Protein AF-A0A821DEU3-F1 (afdb_monomer)

Structure (mmCIF, N/CA/C/O backbone):
data_AF-A0A821DEU3-F1
#
_entry.id   AF-A0A821DEU3-F1
#
loop_
_atom_site.group_PDB
_atom_site.id
_atom_site.type_symbol
_atom_site.label_atom_id
_atom_site.label_alt_id
_atom_site.label_comp_id
_atom_site.label_asym_id
_atom_site.label_entity_id
_atom_site.label_seq_id
_atom_site.pdbx_PDB_ins_code
_atom_site.Cartn_x
_atom_site.Cartn_y
_atom_site.Cartn_z
_atom_site.occupancy
_atom_site.B_iso_or_equiv
_atom_site.auth_seq_id
_atom_site.auth_comp_id
_atom_site.auth_asym_id
_atom_site.auth_atom_id
_atom_site.pdbx_PDB_model_num
ATOM 1 N N . VAL A 1 1 ? -3.901 -12.736 -11.900 1.00 79.69 1 VAL A N 1
ATOM 2 C CA . VAL A 1 1 ? -3.240 -11.953 -10.824 1.00 79.69 1 VAL A CA 1
ATOM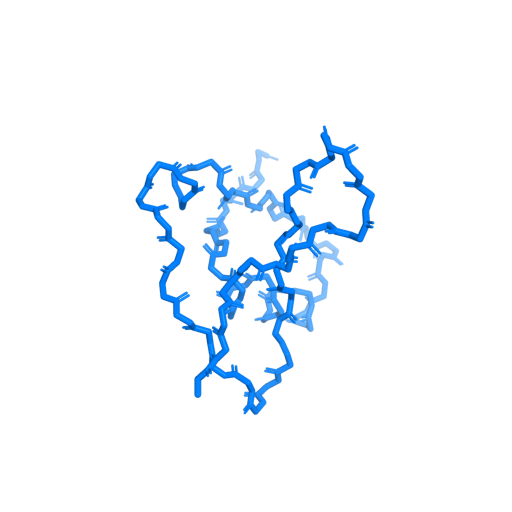 3 C C . VAL A 1 1 ? -2.537 -10.769 -11.487 1.00 79.69 1 VAL A C 1
ATOM 5 O O . VAL A 1 1 ? -2.160 -10.916 -12.643 1.00 79.69 1 VAL A O 1
ATOM 8 N N . ARG A 1 2 ? -2.468 -9.586 -10.862 1.00 88.81 2 ARG A N 1
ATOM 9 C CA . ARG A 1 2 ? -1.794 -8.390 -11.417 1.00 88.81 2 ARG A CA 1
ATOM 10 C C . ARG A 1 2 ? -0.556 -8.029 -10.594 1.00 88.81 2 ARG A C 1
ATOM 12 O O . ARG A 1 2 ? -0.546 -8.267 -9.394 1.00 88.81 2 ARG A O 1
ATOM 19 N N . SER A 1 3 ? 0.437 -7.375 -11.196 1.00 91.94 3 SER A N 1
ATOM 20 C CA . SER A 1 3 ? 1.531 -6.779 -10.416 1.00 91.94 3 SER A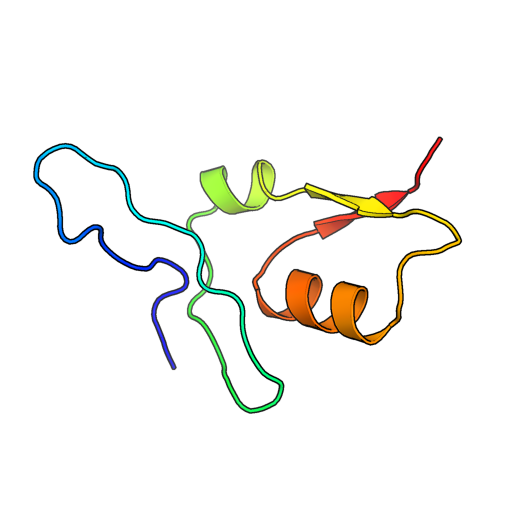 CA 1
ATOM 21 C C . SER A 1 3 ? 0.983 -5.734 -9.437 1.00 91.94 3 SER A C 1
ATOM 23 O O . SER A 1 3 ? 0.127 -4.917 -9.808 1.00 91.94 3 SER A O 1
ATOM 25 N N . GLY A 1 4 ? 1.481 -5.756 -8.198 1.00 92.62 4 GLY A N 1
ATOM 26 C CA . GLY A 1 4 ? 1.185 -4.744 -7.180 1.00 92.62 4 GLY A CA 1
ATOM 27 C C . GLY A 1 4 ? 1.785 -3.368 -7.494 1.00 92.62 4 GLY A C 1
ATOM 28 O O . GLY A 1 4 ? 1.416 -2.382 -6.859 1.00 92.62 4 GLY A O 1
ATOM 29 N N . LEU A 1 5 ? 2.673 -3.287 -8.490 1.00 93.38 5 LEU A N 1
ATOM 30 C CA . LEU A 1 5 ? 3.267 -2.049 -8.982 1.00 93.38 5 LEU A CA 1
ATOM 31 C C . LEU A 1 5 ? 2.774 -1.734 -10.400 1.00 93.38 5 LEU A C 1
ATOM 33 O O . LEU A 1 5 ? 2.572 -2.621 -11.234 1.00 93.38 5 LEU A O 1
ATOM 37 N N . ILE A 1 6 ? 2.575 -0.449 -10.672 1.00 94.38 6 ILE A N 1
ATOM 38 C CA . ILE A 1 6 ? 2.286 0.093 -11.996 1.00 94.38 6 ILE A CA 1
ATOM 39 C C . ILE A 1 6 ? 3.563 0.788 -12.478 1.00 94.38 6 ILE A C 1
ATOM 41 O O . ILE A 1 6 ? 3.972 1.764 -11.844 1.00 94.38 6 ILE A O 1
ATOM 45 N N . PRO A 1 7 ? 4.220 0.302 -13.547 1.00 94.81 7 PRO A N 1
ATOM 46 C CA . PRO A 1 7 ? 5.397 0.967 -14.091 1.00 94.81 7 PRO A CA 1
ATOM 47 C C . PRO A 1 7 ? 5.040 2.377 -14.569 1.00 94.81 7 PRO A C 1
ATOM 49 O O . PRO A 1 7 ? 3.946 2.608 -15.089 1.00 94.81 7 PRO A O 1
ATOM 52 N N . SER A 1 8 ? 5.961 3.317 -14.370 1.00 96.44 8 SER A N 1
ATOM 53 C CA . SER A 1 8 ? 5.819 4.666 -14.911 1.00 96.44 8 SER A CA 1
ATOM 54 C C . SER A 1 8 ? 5.933 4.647 -16.435 1.00 96.44 8 SER A C 1
ATOM 56 O O . SER A 1 8 ? 6.707 3.872 -16.993 1.00 96.44 8 SER A O 1
ATOM 58 N N . LEU A 1 9 ? 5.191 5.535 -17.097 1.00 96.69 9 LEU A N 1
ATOM 59 C CA . LEU A 1 9 ? 5.338 5.799 -18.532 1.00 96.69 9 LEU A CA 1
ATOM 60 C C . LEU A 1 9 ? 6.454 6.814 -18.834 1.00 96.69 9 LEU A C 1
ATOM 62 O O . LEU A 1 9 ? 6.838 6.976 -19.987 1.00 96.69 9 LEU A O 1
ATOM 66 N N . PHE A 1 10 ? 6.970 7.497 -17.810 1.00 96.75 10 PHE A N 1
ATOM 67 C CA . PHE A 1 10 ? 8.037 8.488 -17.928 1.00 96.75 10 PHE A CA 1
ATOM 68 C C . PHE A 1 10 ? 9.384 7.900 -17.510 1.00 96.75 10 PHE A C 1
ATOM 70 O O . PHE A 1 10 ? 9.486 7.228 -16.478 1.00 96.75 10 PHE A O 1
ATOM 77 N N . THR A 1 11 ? 10.426 8.211 -18.279 1.00 96.38 11 THR A N 1
ATOM 78 C CA . THR A 1 11 ? 11.811 7.834 -17.979 1.00 96.38 11 THR A CA 1
ATOM 79 C C . THR A 1 11 ? 12.242 8.361 -16.610 1.00 96.38 11 THR A C 1
ATOM 81 O O . THR A 1 11 ? 11.942 9.499 -16.258 1.00 96.38 11 THR A O 1
ATOM 84 N N . ASN A 1 12 ? 12.973 7.541 -15.847 1.00 95.19 12 ASN A N 1
ATOM 85 C CA . ASN A 1 12 ? 13.502 7.865 -14.513 1.00 95.19 12 ASN A CA 1
ATOM 86 C C . ASN A 1 12 ? 12.447 8.202 -13.443 1.00 95.19 12 ASN A C 1
ATOM 88 O O . ASN A 1 12 ? 12.794 8.707 -12.377 1.00 95.19 12 ASN A O 1
ATOM 92 N N . VAL A 1 13 ? 11.171 7.894 -13.684 1.00 97.38 13 VAL A N 1
ATOM 93 C CA . VAL A 1 13 ? 10.107 8.047 -12.686 1.00 97.38 13 VAL A CA 1
ATOM 94 C C . VAL A 1 13 ? 9.779 6.673 -12.085 1.00 97.38 13 VAL A C 1
ATOM 96 O O . VAL A 1 13 ? 9.575 5.714 -12.835 1.00 97.38 13 VAL A O 1
ATOM 99 N N . PRO A 1 14 ? 9.738 6.531 -10.745 1.00 94.62 14 PRO A N 1
ATOM 100 C CA . PRO A 1 14 ? 9.496 5.245 -10.099 1.00 94.62 14 PRO A CA 1
ATOM 101 C C . PRO A 1 14 ? 8.066 4.725 -10.341 1.00 94.62 14 PRO A C 1
ATOM 103 O O . PRO A 1 14 ? 7.153 5.503 -10.630 1.00 94.62 14 PRO A O 1
ATOM 106 N N . PRO A 1 15 ? 7.839 3.407 -10.196 1.00 94.50 15 PRO A N 1
ATOM 107 C CA . PRO A 1 15 ? 6.505 2.831 -10.287 1.00 94.50 15 PRO A CA 1
ATOM 108 C C . PRO A 1 15 ? 5.596 3.298 -9.142 1.00 94.50 15 PRO A C 1
ATOM 110 O O . PRO A 1 15 ? 6.054 3.631 -8.049 1.00 94.50 15 PRO A O 1
ATOM 113 N N . THR A 1 16 ? 4.286 3.242 -9.370 1.00 94.31 16 THR A N 1
ATOM 114 C CA . THR A 1 16 ? 3.260 3.548 -8.360 1.00 94.31 16 THR A CA 1
ATOM 115 C C . THR A 1 16 ? 2.612 2.275 -7.817 1.00 94.31 16 THR A C 1
ATOM 117 O O . THR A 1 16 ? 2.661 1.217 -8.445 1.00 94.31 16 THR A O 1
ATOM 120 N N . VAL A 1 17 ? 2.004 2.348 -6.631 1.00 93.44 17 VAL A N 1
ATOM 121 C CA . VAL A 1 17 ? 1.269 1.214 -6.048 1.00 93.44 17 VAL A CA 1
ATOM 122 C C . VAL A 1 17 ? -0.079 1.054 -6.746 1.00 93.44 17 VAL A C 1
ATOM 124 O O . VAL A 1 17 ? -0.820 2.019 -6.931 1.00 93.44 17 VAL A O 1
ATOM 127 N N . ARG A 1 18 ? -0.431 -0.182 -7.102 1.00 93.50 18 ARG A N 1
ATOM 128 C CA . ARG A 1 18 ? -1.743 -0.507 -7.660 1.00 93.50 18 ARG A CA 1
ATOM 129 C C . ARG A 1 18 ? -2.781 -0.652 -6.553 1.00 93.50 18 ARG A C 1
ATOM 131 O O . ARG A 1 18 ? -2.711 -1.589 -5.761 1.00 93.50 18 ARG A O 1
ATOM 138 N N . PHE A 1 19 ? -3.809 0.193 -6.583 1.00 93.25 19 PHE A N 1
ATOM 139 C CA . PHE A 1 19 ? -5.007 -0.032 -5.780 1.00 93.25 19 PHE A CA 1
ATOM 140 C C . PHE A 1 19 ? -5.942 -1.052 -6.432 1.00 93.25 19 PHE A C 1
ATOM 142 O O . PHE A 1 19 ? -6.172 -1.015 -7.641 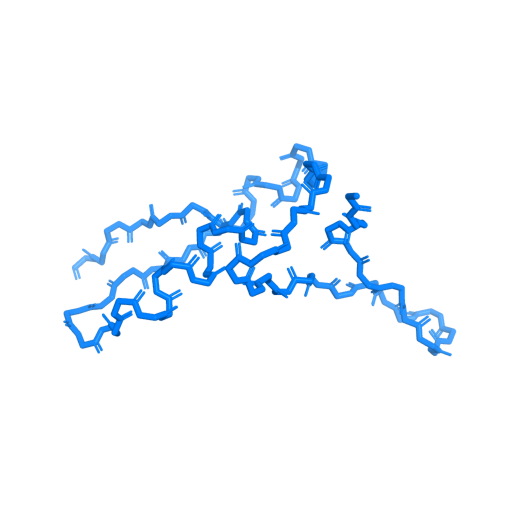1.00 93.25 19 PHE A O 1
ATOM 149 N N . CYS A 1 20 ? -6.463 -1.974 -5.625 1.00 90.06 20 CYS A N 1
ATOM 150 C CA . CYS A 1 20 ? -7.250 -3.111 -6.093 1.00 90.06 20 CYS A CA 1
ATOM 151 C C . CYS A 1 20 ? -8.741 -2.936 -5.815 1.00 90.06 20 CYS A C 1
ATOM 153 O O . CYS A 1 20 ? -9.166 -2.685 -4.678 1.00 90.06 20 CYS A O 1
ATOM 155 N N . THR A 1 21 ? -9.547 -3.168 -6.850 1.00 89.62 21 THR A N 1
ATOM 156 C CA . THR A 1 21 ? -10.988 -3.388 -6.692 1.00 89.62 21 THR A CA 1
ATOM 157 C C . THR A 1 21 ? -11.260 -4.790 -6.134 1.00 89.62 21 THR A C 1
ATOM 159 O O . THR A 1 21 ? -10.356 -5.616 -6.020 1.00 89.62 21 THR A O 1
ATOM 162 N N . GLU A 1 22 ? -12.500 -5.060 -5.734 1.00 87.06 22 GLU A N 1
ATOM 163 C CA . GLU A 1 22 ? -12.883 -6.288 -5.021 1.00 87.06 22 GLU A CA 1
ATOM 164 C C . GLU A 1 22 ? -12.544 -7.585 -5.773 1.00 87.06 22 GLU A C 1
ATOM 166 O O . GLU A 1 22 ? -12.079 -8.549 -5.172 1.00 87.06 22 GLU A O 1
ATOM 171 N N . ASN A 1 23 ? -12.654 -7.569 -7.101 1.00 88.44 23 ASN A N 1
ATOM 172 C CA . ASN A 1 23 ? -12.408 -8.740 -7.947 1.00 88.44 23 ASN A CA 1
ATOM 173 C C . ASN A 1 23 ? -10.948 -8.862 -8.414 1.00 88.44 23 ASN A C 1
ATOM 175 O O . ASN A 1 23 ? -10.617 -9.718 -9.236 1.00 88.44 23 ASN A O 1
ATOM 179 N N . GLN A 1 24 ? -10.056 -7.993 -7.933 1.00 89.44 24 GLN A N 1
ATOM 180 C CA . GLN A 1 24 ? -8.660 -7.959 -8.352 1.00 89.44 24 GLN A CA 1
ATOM 181 C C . GLN A 1 24 ? -7.750 -8.541 -7.275 1.00 89.44 24 GLN A C 1
ATOM 183 O O . GLN A 1 24 ? -7.761 -8.124 -6.121 1.00 89.44 24 GLN A O 1
ATOM 188 N N . ARG A 1 25 ? -6.901 -9.485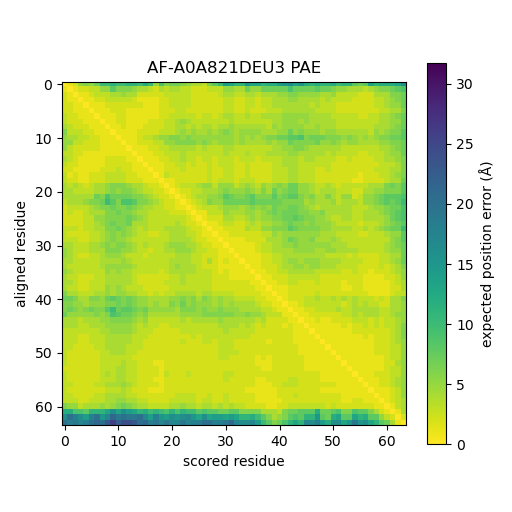 -7.688 1.00 88.38 25 ARG A N 1
ATOM 189 C CA . ARG A 1 25 ? -5.814 -10.024 -6.865 1.00 88.38 25 ARG A CA 1
ATOM 190 C C . ARG A 1 25 ? -4.486 -9.493 -7.377 1.00 88.38 25 ARG A C 1
ATOM 192 O O . ARG A 1 25 ? -4.218 -9.606 -8.580 1.00 88.38 25 ARG A O 1
ATOM 199 N N . ILE A 1 26 ? -3.665 -8.968 -6.473 1.00 90.50 26 ILE A N 1
ATOM 200 C CA . ILE A 1 26 ? -2.290 -8.576 -6.780 1.00 90.50 26 ILE A CA 1
ATOM 201 C C . ILE A 1 26 ? -1.276 -9.569 -6.245 1.00 90.50 26 ILE A C 1
ATOM 203 O O . ILE A 1 26 ? -1.501 -10.235 -5.235 1.00 90.50 26 ILE A O 1
ATOM 207 N N . GLU A 1 27 ? -0.153 -9.646 -6.943 1.00 90.62 27 GLU A N 1
ATOM 208 C CA . GLU A 1 27 ? 1.040 -10.308 -6.445 1.00 90.62 27 GLU A CA 1
ATOM 209 C C . GLU A 1 27 ? 1.543 -9.588 -5.189 1.00 90.62 27 GLU A C 1
ATOM 211 O O . GLU A 1 27 ? 1.435 -8.357 -5.094 1.00 90.62 27 GLU A O 1
ATOM 216 N N . PRO A 1 28 ? 2.094 -10.326 -4.212 1.00 86.00 28 PRO A N 1
ATOM 217 C CA . PRO A 1 28 ? 2.671 -9.718 -3.028 1.00 86.00 28 PRO A CA 1
ATOM 218 C C . PRO A 1 28 ? 3.756 -8.707 -3.402 1.00 86.00 28 PRO A C 1
ATOM 220 O O . PRO A 1 28 ? 4.706 -9.023 -4.114 1.00 86.00 28 PRO A O 1
ATOM 223 N N . LEU A 1 29 ? 3.640 -7.493 -2.867 1.00 90.00 29 LEU A N 1
ATOM 224 C CA . LEU A 1 29 ? 4.699 -6.500 -2.994 1.00 90.00 29 LEU A CA 1
ATOM 225 C C . LEU A 1 29 ? 5.995 -6.998 -2.322 1.00 90.00 29 LEU A C 1
ATOM 227 O O . LEU A 1 29 ? 5.924 -7.723 -1.320 1.00 90.00 29 LEU A O 1
ATOM 231 N N . PRO A 1 30 ? 7.175 -6.567 -2.804 1.00 89.81 30 PRO A N 1
ATOM 232 C CA . PRO A 1 30 ? 8.447 -6.841 -2.146 1.00 89.81 30 PRO A CA 1
ATOM 233 C C . PRO A 1 30 ? 8.405 -6.517 -0.649 1.00 89.81 30 PRO A C 1
ATOM 235 O O . PRO A 1 30 ? 7.851 -5.494 -0.232 1.00 89.81 30 PRO A O 1
ATOM 238 N N . LEU A 1 31 ? 9.009 -7.381 0.172 1.00 88.75 31 LEU A N 1
ATOM 239 C CA . LEU A 1 31 ? 8.963 -7.270 1.633 1.00 88.75 31 LEU A CA 1
ATOM 240 C C . LEU A 1 31 ? 9.387 -5.883 2.167 1.00 88.75 31 LEU A C 1
ATOM 242 O O . LEU A 1 31 ? 8.701 -5.385 3.065 1.00 88.75 31 LEU A O 1
ATOM 246 N N . PRO A 1 32 ? 10.438 -5.219 1.636 1.00 90.94 32 PRO A N 1
ATOM 247 C CA . PRO A 1 32 ? 10.799 -3.868 2.065 1.00 90.94 32 PRO A CA 1
ATOM 248 C C . PRO A 1 32 ? 9.672 -2.852 1.840 1.00 90.94 32 PRO A C 1
ATOM 250 O O . PRO A 1 32 ? 9.319 -2.117 2.760 1.00 90.94 32 PRO A O 1
ATOM 253 N N . LEU A 1 33 ? 9.022 -2.883 0.672 1.00 89.81 33 LEU A N 1
ATOM 254 C CA . LEU A 1 33 ? 7.902 -1.992 0.356 1.00 89.81 33 LEU A CA 1
ATOM 255 C C . LEU A 1 33 ? 6.699 -2.273 1.259 1.00 89.81 33 LEU A C 1
ATOM 257 O O . LEU A 1 33 ? 6.140 -1.352 1.848 1.00 89.81 33 LEU A O 1
ATOM 261 N N . ARG A 1 34 ? 6.355 -3.547 1.485 1.00 88.69 34 ARG A N 1
ATOM 262 C CA . ARG A 1 34 ? 5.277 -3.927 2.420 1.00 88.69 34 ARG A CA 1
ATOM 263 C C . ARG A 1 34 ? 5.506 -3.400 3.835 1.00 88.69 34 ARG A C 1
ATOM 265 O O . ARG A 1 34 ? 4.547 -3.123 4.551 1.00 88.69 34 ARG A O 1
ATOM 272 N N . LYS A 1 35 ? 6.762 -3.281 4.280 1.00 90.94 35 LYS A N 1
ATOM 273 C CA . LYS A 1 35 ? 7.079 -2.703 5.595 1.00 90.94 35 LYS A CA 1
ATOM 274 C C . LYS A 1 35 ? 6.771 -1.204 5.661 1.00 90.94 35 LYS A C 1
ATOM 276 O O . LYS A 1 35 ? 6.380 -0.747 6.736 1.00 90.94 35 LYS A O 1
ATOM 281 N N . MET A 1 36 ? 6.894 -0.499 4.539 1.00 93.12 36 MET A N 1
ATOM 282 C CA . MET A 1 36 ? 6.671 0.944 4.413 1.00 93.12 36 MET A CA 1
ATOM 283 C C . MET A 1 36 ? 5.197 1.310 4.194 1.00 93.12 36 MET A C 1
ATOM 285 O O . MET A 1 36 ? 4.771 2.377 4.621 1.00 93.12 36 MET A O 1
ATOM 289 N N . LEU A 1 37 ? 4.399 0.426 3.586 1.00 94.38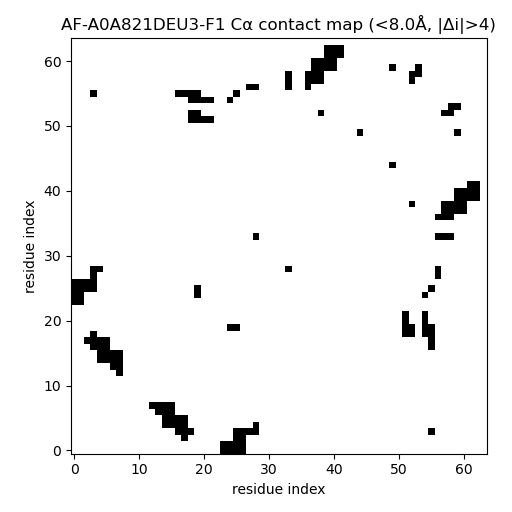 37 LEU A N 1
ATOM 290 C CA . LEU A 1 37 ? 2.976 0.664 3.321 1.00 94.38 37 LEU A CA 1
ATOM 291 C C . LEU A 1 37 ? 2.119 0.512 4.585 1.00 94.38 37 LEU A C 1
ATOM 293 O O . LEU A 1 37 ? 1.522 -0.535 4.851 1.00 94.38 37 LEU A O 1
ATOM 297 N N . LYS A 1 38 ? 2.063 1.584 5.373 1.00 94.88 38 LYS A N 1
ATOM 298 C CA . LYS A 1 38 ? 1.207 1.717 6.554 1.00 94.88 38 LYS A CA 1
ATOM 299 C C . LYS A 1 38 ? 0.108 2.740 6.275 1.00 94.88 38 LYS A C 1
ATOM 301 O O . LYS A 1 38 ? 0.382 3.790 5.707 1.00 94.88 38 LYS A O 1
ATOM 306 N N . TRP A 1 39 ? -1.117 2.443 6.693 1.00 94.62 39 TRP A N 1
ATOM 307 C CA . TRP A 1 39 ? -2.252 3.357 6.592 1.00 94.62 39 TRP A CA 1
ATOM 308 C C . TRP A 1 39 ? -2.759 3.713 7.989 1.00 94.62 39 TRP A C 1
ATOM 310 O O . TRP A 1 39 ? -3.278 2.840 8.690 1.00 94.62 39 TRP A O 1
ATOM 320 N N . LYS A 1 40 ? -2.595 4.977 8.402 1.00 93.56 40 LYS A N 1
ATOM 321 C CA . LYS A 1 40 ? -3.110 5.473 9.687 1.00 93.56 40 LYS A CA 1
ATOM 322 C C . LYS A 1 40 ? -4.626 5.599 9.603 1.00 93.56 40 LYS A C 1
ATOM 324 O O . LYS A 1 40 ? -5.152 6.326 8.765 1.00 93.56 40 LYS A O 1
ATOM 329 N N . MET A 1 41 ? -5.319 4.851 10.449 1.00 91.88 41 MET A N 1
ATOM 330 C CA . MET A 1 41 ? -6.774 4.848 10.489 1.00 91.88 41 MET A CA 1
ATOM 331 C C . MET A 1 41 ? -7.307 6.082 11.215 1.00 91.88 41 MET A C 1
ATOM 333 O O . MET A 1 41 ? -6.811 6.432 12.281 1.00 91.88 41 MET A O 1
ATOM 337 N N . SER A 1 42 ? -8.351 6.701 10.661 1.00 90.25 42 SER A N 1
ATOM 338 C CA . SER A 1 42 ? -9.161 7.710 11.353 1.00 90.25 42 SER A CA 1
ATOM 339 C C . SER A 1 42 ? -10.579 7.192 11.593 1.00 90.25 42 SER A C 1
ATOM 341 O O . SER A 1 42 ? -11.057 6.304 10.878 1.00 90.25 42 SER A O 1
ATOM 343 N N . THR A 1 43 ? -11.275 7.775 12.570 1.00 90.56 43 THR A N 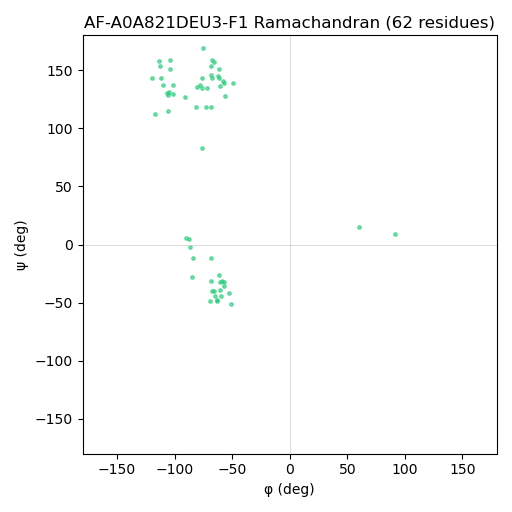1
ATOM 344 C CA . THR A 1 43 ? -12.6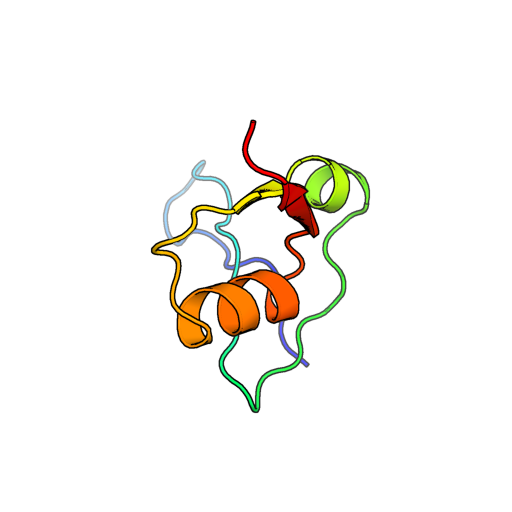82 7.457 12.879 1.00 90.56 43 THR A CA 1
ATOM 345 C C . THR A 1 43 ? -13.610 7.700 11.689 1.00 90.56 43 THR A C 1
ATOM 347 O O . TH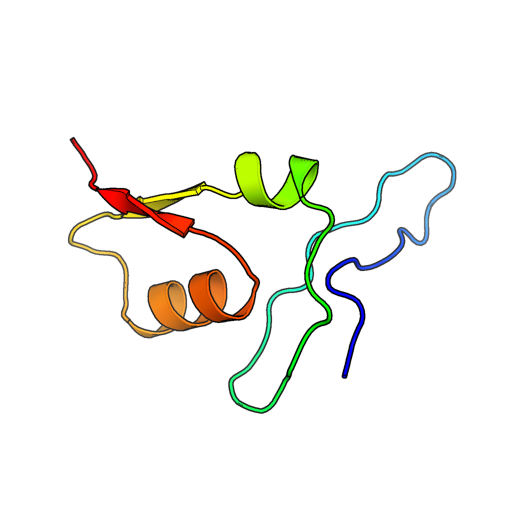R A 1 43 ? -14.570 6.961 11.497 1.00 90.56 43 THR A O 1
ATOM 350 N N . ILE A 1 44 ? -13.277 8.676 10.842 1.00 93.06 44 ILE A N 1
ATOM 351 C CA . ILE A 1 44 ? -14.047 9.031 9.645 1.00 93.06 44 ILE A CA 1
ATOM 352 C C . ILE A 1 44 ? -13.668 8.214 8.401 1.00 93.06 44 ILE A C 1
ATOM 354 O O . ILE A 1 44 ? -14.264 8.413 7.346 1.00 93.06 44 ILE A O 1
ATOM 358 N N . THR A 1 45 ? -12.679 7.311 8.473 1.00 92.00 45 THR A N 1
ATOM 359 C CA . THR A 1 45 ? -12.264 6.526 7.299 1.00 92.00 45 THR A CA 1
ATOM 360 C C . THR A 1 45 ? -13.373 5.537 6.903 1.00 92.00 45 THR A C 1
ATOM 362 O O . THR A 1 45 ? -13.668 4.619 7.677 1.00 92.00 45 THR A O 1
ATOM 365 N N . PRO A 1 46 ? -13.953 5.634 5.691 1.00 95.06 46 PRO A N 1
ATOM 366 C CA . PRO A 1 46 ? -15.019 4.734 5.258 1.00 95.06 46 PRO A CA 1
ATOM 367 C C . PRO A 1 46 ? -14.531 3.295 5.047 1.00 95.06 46 PRO A C 1
ATOM 369 O O . PRO A 1 46 ? -13.377 3.057 4.681 1.00 95.06 46 PRO A O 1
ATOM 372 N N . ASN A 1 47 ? -15.434 2.318 5.178 1.00 93.88 47 ASN A N 1
ATOM 373 C CA . ASN A 1 47 ? -15.103 0.901 4.963 1.00 93.88 47 ASN A CA 1
ATOM 374 C C . ASN A 1 47 ? -14.603 0.612 3.539 1.00 93.88 47 ASN A C 1
ATOM 376 O O . ASN A 1 47 ? -13.717 -0.221 3.364 1.00 93.88 47 ASN A O 1
ATOM 380 N N . VAL A 1 48 ? -15.092 1.336 2.526 1.00 94.00 48 VAL A N 1
ATOM 381 C CA . VAL A 1 48 ? -14.592 1.197 1.148 1.00 94.00 48 VAL A CA 1
ATOM 382 C C . VAL A 1 48 ? -13.102 1.532 1.040 1.00 94.00 48 VAL A C 1
ATOM 384 O O . VAL A 1 48 ? -12.364 0.808 0.372 1.00 94.00 48 VAL A O 1
ATOM 387 N N . VAL A 1 49 ? -12.636 2.559 1.760 1.00 93.94 49 VAL A N 1
ATOM 388 C CA . VAL A 1 49 ? -11.219 2.943 1.786 1.00 93.94 49 VAL A CA 1
ATOM 389 C C . VAL A 1 49 ? -10.406 1.885 2.522 1.00 93.94 49 VAL A C 1
ATOM 391 O O . VAL A 1 49 ? -9.424 1.403 1.964 1.00 93.94 49 VAL A O 1
ATOM 394 N N . LYS A 1 50 ? -10.851 1.451 3.714 1.00 93.69 50 LYS A N 1
ATOM 395 C CA . LYS A 1 50 ? -10.209 0.360 4.481 1.00 93.69 50 LYS A CA 1
ATOM 396 C C . LYS A 1 50 ? -9.993 -0.874 3.610 1.00 93.69 50 LYS A C 1
ATOM 398 O O . LYS A 1 50 ? -8.880 -1.372 3.480 1.00 93.69 50 LYS A O 1
ATOM 403 N N . ASN A 1 51 ? -11.055 -1.315 2.945 1.00 94.12 51 ASN A N 1
ATOM 404 C CA . ASN A 1 51 ? -11.027 -2.508 2.114 1.00 94.12 51 ASN A CA 1
ATOM 405 C C . ASN A 1 51 ? -10.102 -2.336 0.900 1.00 94.12 51 ASN A C 1
ATOM 407 O O . ASN A 1 51 ? -9.360 -3.258 0.557 1.00 94.12 51 ASN A O 1
ATOM 411 N N . ALA A 1 52 ? -10.109 -1.162 0.261 1.00 94.50 52 ALA A N 1
ATOM 412 C CA . ALA A 1 52 ? -9.231 -0.872 -0.867 1.00 94.50 52 ALA A CA 1
ATOM 413 C C . ALA A 1 52 ? -7.751 -0.896 -0.464 1.00 94.50 52 ALA A C 1
ATOM 415 O O . ALA A 1 52 ? -6.957 -1.572 -1.120 1.00 94.50 52 ALA A O 1
ATOM 416 N N . VAL A 1 53 ? -7.369 -0.224 0.626 1.00 94.25 53 VAL A N 1
ATOM 417 C CA . VAL A 1 53 ? -5.963 -0.176 1.060 1.00 94.25 53 VAL A CA 1
ATOM 418 C C . VAL A 1 53 ? -5.481 -1.555 1.526 1.00 94.25 53 VAL A C 1
ATOM 420 O O . VAL A 1 53 ? -4.393 -1.982 1.137 1.00 94.25 53 VAL A O 1
ATOM 423 N N . THR A 1 54 ? -6.310 -2.315 2.252 1.00 93.12 54 THR A N 1
ATOM 424 C CA . THR A 1 54 ? -5.963 -3.669 2.713 1.00 93.12 54 THR A CA 1
ATOM 425 C C . THR A 1 54 ? -5.747 -4.632 1.546 1.00 93.12 54 THR A C 1
ATOM 427 O O . THR A 1 54 ? -4.715 -5.301 1.494 1.00 93.12 54 THR A O 1
ATOM 430 N N . ARG A 1 55 ? -6.656 -4.668 0.558 1.00 92.94 55 ARG A N 1
ATOM 431 C CA . ARG A 1 55 ? -6.482 -5.506 -0.648 1.00 92.94 55 ARG A CA 1
ATOM 432 C C . ARG A 1 55 ? -5.249 -5.129 -1.468 1.00 92.94 55 ARG A C 1
ATOM 434 O O . ARG A 1 55 ? -4.694 -5.973 -2.162 1.00 92.94 55 ARG A O 1
ATOM 441 N N . SER A 1 56 ? -4.819 -3.876 -1.368 1.00 93.31 56 SER A N 1
ATOM 442 C CA . SER A 1 56 ? -3.655 -3.340 -2.082 1.00 93.31 56 SER A CA 1
ATOM 443 C C . SER A 1 56 ? -2.336 -3.553 -1.326 1.00 93.31 56 SER A C 1
ATOM 445 O O . SER A 1 56 ? -1.289 -3.088 -1.765 1.00 93.31 56 SER A O 1
ATOM 447 N N . GLY A 1 57 ? -2.366 -4.268 -0.195 1.00 92.12 57 GLY A N 1
ATOM 448 C CA . GLY A 1 57 ? -1.175 -4.668 0.554 1.00 92.12 57 GLY A CA 1
ATOM 449 C C . GLY A 1 57 ? -0.733 -3.700 1.654 1.00 92.12 57 GLY A C 1
ATOM 450 O O . GLY A 1 57 ? 0.340 -3.907 2.226 1.00 92.12 57 GLY A O 1
ATOM 451 N N . PHE A 1 58 ? -1.533 -2.678 1.982 1.00 94.38 58 PHE A N 1
ATOM 452 C CA . PHE A 1 58 ? -1.259 -1.791 3.114 1.00 94.38 58 PHE A CA 1
ATOM 453 C C . PHE A 1 58 ? -1.608 -2.470 4.438 1.00 94.38 58 PHE A C 1
ATOM 455 O O . PHE A 1 58 ? -2.620 -3.166 4.557 1.00 94.38 58 PHE A O 1
ATOM 462 N N . ARG A 1 59 ? -0.801 -2.208 5.470 1.00 93.50 59 ARG A N 1
ATOM 463 C CA . ARG A 1 59 ? -1.152 -2.546 6.853 1.00 93.50 59 ARG A CA 1
ATOM 464 C C . ARG A 1 59 ? -1.862 -1.371 7.505 1.00 93.50 59 ARG A C 1
ATOM 466 O O . ARG A 1 59 ? -1.330 -0.263 7.516 1.00 93.50 59 ARG A O 1
ATOM 473 N N . LEU A 1 60 ? -3.032 -1.626 8.075 1.00 94.06 60 LEU A N 1
ATOM 474 C CA . LEU A 1 60 ? -3.725 -0.639 8.892 1.00 94.06 60 LEU A CA 1
ATOM 475 C C . LEU A 1 60 ? -2.972 -0.473 10.216 1.00 94.06 60 LEU A C 1
ATOM 477 O O . LEU A 1 60 ? -2.576 -1.466 10.826 1.00 94.06 60 LEU A O 1
ATOM 481 N N . ILE A 1 61 ? -2.763 0.770 10.637 1.00 94.19 61 ILE A N 1
ATOM 482 C CA . ILE A 1 61 ? -2.224 1.107 11.957 1.00 94.19 61 ILE A CA 1
ATOM 483 C C . ILE A 1 61 ? -3.253 1.963 12.695 1.00 94.19 61 ILE A C 1
ATOM 485 O O . ILE A 1 61 ? -3.956 2.765 12.069 1.00 94.19 61 ILE A O 1
ATOM 489 N N . SER A 1 62 ? -3.372 1.765 14.008 1.00 84.06 62 SER A N 1
ATOM 490 C CA . SER A 1 62 ? -4.227 2.601 14.849 1.00 84.06 62 SER A CA 1
ATOM 491 C C . SER A 1 62 ? -3.798 4.063 14.734 1.00 84.06 62 SER A C 1
ATOM 493 O O . SER A 1 62 ? -2.606 4.366 14.634 1.00 84.06 62 SER A O 1
ATOM 495 N N . GLY A 1 63 ? -4.783 4.959 14.693 1.00 73.75 63 GLY A N 1
ATOM 496 C CA . GLY A 1 63 ? -4.531 6.360 14.988 1.00 73.75 63 GLY A CA 1
ATOM 497 C C . GLY A 1 63 ? -4.178 6.509 16.467 1.00 73.75 63 GLY A C 1
ATOM 498 O O . GLY A 1 63 ? -4.723 5.756 17.272 1.00 73.75 63 GLY A O 1
ATOM 499 N N . ASP A 1 64 ? -3.257 7.417 16.792 1.00 59.66 64 ASP A N 1
ATOM 500 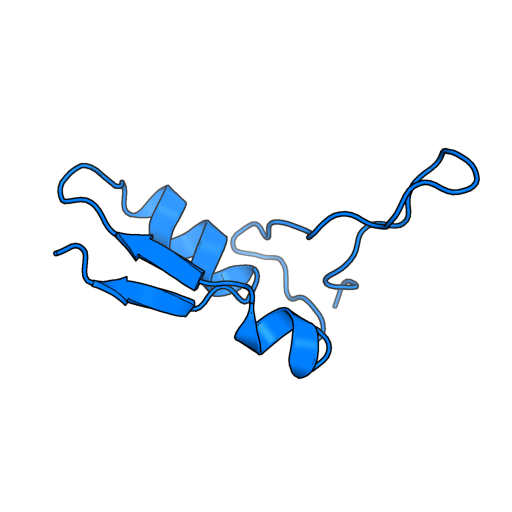C CA . ASP A 1 64 ? -3.135 7.943 18.159 1.00 59.66 64 ASP A CA 1
ATOM 501 C C . ASP A 1 64 ? -4.414 8.701 18.538 1.00 59.66 64 ASP A C 1
ATOM 503 O O . ASP A 1 64 ? -4.969 9.365 17.622 1.00 59.66 64 ASP A O 1
#

Solvent-accessible surface area (backbone atoms only — not comparable to full-atom values): 3954 Å² total; per-residue (Å²): 123,40,68,34,56,39,77,49,94,51,87,98,47,75,59,44,78,39,78,32,58,94,91,52,53,54,46,84,61,59,70,74,58,44,72,67,36,65,41,75,46,54,95,84,60,51,68,70,56,54,52,29,42,45,64,43,54,33,42,80,37,82,54,132

pLDDT: mean 91.47, std 5.57, range [59.66, 97.38]

Nearest PDB structures (foldseek):
  6zuj-assembly1_CCC  TM=7.870E-01  e=3.715E+00  Homo sapiens
  8skr-assembly1_C  TM=7.538E-01  e=6.055E+00  Homo sapiens

Foldseek 3Di:
DAAQWAQDPDPPDHTDGDFDDPPDAHDADPPVVLVVQEDEDDPPDDPVNVVRSVRSNHHYDYHD

Secondary structure (DSSP, 8-state):
-B-SEE--SSTTPPPEEPP--TT--BPPPPHHHHHH-EEE--TT--HHHHHHHHHTTPEEE---

Organism: NCBI:txid392030

Mean predicted aligned error: 3.65 Å

Sequence (64 aa):
VRSGLIPSLFTNVPPTVRFCTENQRIEPLPLPLRKMLKWKMSTITPNVVKNAVTRSGFRLISGD

Radius of gyration: 12.91 Å; Cα contacts (8 Å, |Δi|>4): 87; chains: 1; bounding box: 29×21×37 Å